Protein AF-A0AAV1HYZ1-F1 (afdb_monomer)

Foldseek 3Di:
DPPDPCPPDDPVCVVVVVVVVVVVVVVVVVVVCCCPVPLCHDPDPVSVVSPPPVVVCVVVVDDPVCVVCVPDDPCVDDPVVVVVVVVVCVVPVDDD

InterPro domains:
  IPR010530 NADH-ubiquinone reductase complex 1 MLRQ subunit [PF06522] (8-52)

Mean predicted aligned error: 16.38 Å

pLDDT: mean 75.14, std 12.46, range [46.12, 97.62]

Solvent-accessible surface area (backbone atoms only — not comparable to full-atom values): 6147 Å² total; per-residue (Å²): 131,81,83,78,80,58,96,85,59,61,75,84,50,50,64,56,53,49,53,51,51,50,54,52,48,51,52,48,51,54,50,48,48,47,56,74,71,36,80,83,46,63,84,47,84,90,43,45,77,69,68,58,50,65,82,71,47,53,67,68,74,65,34,69,67,54,64,67,49,58,90,57,83,83,66,90,60,65,68,80,53,59,58,52,51,55,52,54,49,66,75,52,63,77,82,130

Secondary structure (DSSP, 8-state):
----S-SSS-GGGHHHHHHHHHHHHHHHHHHHHHHHH-TT---SGGGGGGT--HHHHHHHHT-HHHHHHTTS---SS-HHHHHHHHHHHHH-----

Structure (mmCIF, N/CA/C/O backbone):
data_AF-A0AAV1HYZ1-F1
#
_entry.id   AF-A0AAV1HYZ1-F1
#
loop_
_atom_site.group_PDB
_atom_site.id
_atom_site.type_symbol
_atom_site.label_atom_id
_atom_site.label_alt_id
_atom_site.label_comp_id
_atom_site.label_asym_id
_atom_site.label_entity_id
_atom_site.label_seq_id
_atom_site.pdbx_PDB_ins_code
_atom_site.Cartn_x
_atom_site.Cartn_y
_atom_site.Cartn_z
_atom_site.occupancy
_atom_site.B_iso_or_equiv
_atom_site.auth_seq_id
_atom_site.auth_comp_id
_atom_site.auth_asym_id
_atom_site.auth_atom_id
_atom_site.pdbx_PDB_model_num
ATOM 1 N N . MET A 1 1 ? 33.344 -18.020 -21.849 1.00 62.66 1 MET A N 1
ATOM 2 C CA . MET A 1 1 ? 32.323 -17.240 -22.585 1.00 62.66 1 MET A CA 1
ATOM 3 C C . MET A 1 1 ? 31.289 -16.782 -21.565 1.00 62.66 1 MET A C 1
ATOM 5 O O . MET A 1 1 ? 30.791 -17.654 -20.861 1.00 62.66 1 MET A O 1
ATOM 9 N N . PRO A 1 2 ? 31.030 -15.475 -21.381 1.00 68.38 2 PRO A N 1
ATOM 10 C CA . PRO A 1 2 ? 30.029 -15.034 -20.410 1.00 68.38 2 PRO A CA 1
ATOM 11 C C . PRO A 1 2 ? 28.637 -15.543 -20.829 1.00 68.38 2 PRO A C 1
ATOM 13 O O . PRO A 1 2 ? 28.364 -15.618 -22.033 1.00 68.38 2 PRO A O 1
ATOM 16 N N . PRO A 1 3 ? 27.770 -15.938 -19.878 1.00 70.00 3 PRO A N 1
ATOM 17 C CA . PRO A 1 3 ? 26.435 -16.430 -20.198 1.00 70.00 3 PRO A CA 1
ATOM 18 C C . PRO A 1 3 ? 25.665 -15.341 -20.948 1.00 70.00 3 PRO A C 1
ATOM 20 O O . PRO A 1 3 ? 25.629 -14.196 -20.509 1.00 70.00 3 PRO A O 1
ATOM 23 N N . LYS A 1 4 ? 25.071 -15.686 -22.096 1.00 64.50 4 LYS A N 1
ATOM 24 C CA . LYS A 1 4 ? 24.298 -14.753 -22.926 1.00 64.50 4 LYS A CA 1
ATOM 25 C C . LYS A 1 4 ? 22.962 -14.488 -22.210 1.00 64.50 4 LYS A C 1
ATOM 27 O O . LYS A 1 4 ? 22.136 -15.404 -22.166 1.00 64.50 4 LYS A O 1
ATOM 32 N N . PRO A 1 5 ? 22.743 -13.312 -21.598 1.00 65.25 5 PRO A N 1
ATOM 33 C CA . PRO A 1 5 ? 21.543 -13.089 -20.809 1.00 65.25 5 PRO A CA 1
ATOM 34 C C . PRO A 1 5 ? 20.347 -12.947 -21.761 1.00 65.25 5 PRO A C 1
ATOM 36 O O . PRO A 1 5 ? 20.441 -12.282 -22.789 1.00 65.25 5 PRO A O 1
ATOM 39 N N . TYR A 1 6 ? 19.236 -13.608 -21.425 1.00 65.06 6 TYR A N 1
ATOM 40 C CA . TYR A 1 6 ? 17.938 -13.507 -22.105 1.00 65.06 6 TYR A CA 1
ATOM 41 C C . TYR A 1 6 ? 17.927 -13.902 -23.589 1.00 65.06 6 TYR A C 1
ATOM 43 O O . TYR A 1 6 ? 17.805 -13.082 -24.492 1.00 65.06 6 TYR A O 1
ATOM 51 N N . ARG A 1 7 ? 17.928 -15.210 -23.859 1.00 67.31 7 ARG A N 1
ATOM 52 C CA . ARG A 1 7 ? 17.777 -15.747 -25.224 1.00 67.31 7 ARG A CA 1
ATOM 53 C C . ARG A 1 7 ? 16.395 -15.471 -25.861 1.00 67.31 7 ARG A C 1
ATOM 55 O O . ARG A 1 7 ? 16.242 -15.677 -27.059 1.00 67.31 7 ARG A O 1
ATOM 62 N N . TRP A 1 8 ? 15.423 -15.014 -25.063 1.00 69.25 8 TRP A N 1
ATOM 63 C CA . TRP A 1 8 ? 14.006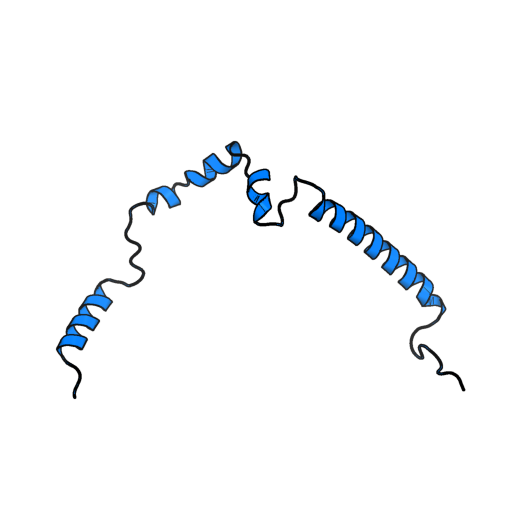 -14.866 -25.428 1.00 69.25 8 TRP A CA 1
ATOM 64 C C . TRP A 1 8 ? 13.461 -13.439 -25.269 1.00 69.25 8 TRP A C 1
ATOM 66 O O . TRP A 1 8 ? 12.364 -13.160 -25.744 1.00 69.25 8 TRP A O 1
ATOM 76 N N . VAL A 1 9 ? 14.208 -12.529 -24.631 1.00 75.12 9 VAL A N 1
ATOM 77 C CA . VAL A 1 9 ? 13.785 -11.132 -24.458 1.00 75.12 9 VAL A CA 1
ATOM 78 C C . VAL A 1 9 ? 14.641 -10.260 -25.355 1.00 75.12 9 VAL A C 1
ATOM 80 O O . VAL A 1 9 ? 15.862 -10.220 -25.217 1.00 75.12 9 VAL A O 1
ATOM 83 N N . ARG A 1 10 ? 13.996 -9.579 -26.303 1.00 80.62 10 ARG A N 1
ATOM 84 C CA . ARG A 1 10 ? 14.687 -8.632 -27.176 1.00 80.62 10 ARG A CA 1
ATOM 85 C C . ARG A 1 10 ? 15.084 -7.395 -26.359 1.00 80.62 10 ARG A C 1
ATOM 87 O O . ARG A 1 10 ? 14.263 -6.917 -25.572 1.00 80.62 10 ARG A O 1
ATOM 94 N N . PRO A 1 11 ? 16.304 -6.865 -26.546 1.00 82.19 11 PRO A N 1
ATOM 95 C CA . PRO A 1 11 ? 16.796 -5.718 -25.781 1.00 82.19 11 PRO A CA 1
ATOM 96 C C . PRO A 1 11 ? 15.906 -4.477 -25.936 1.00 82.19 11 PRO A C 1
ATOM 98 O O . PRO A 1 11 ? 15.729 -3.739 -24.972 1.00 82.19 11 PRO A O 1
ATOM 101 N N . ASP A 1 12 ? 15.249 -4.313 -27.086 1.00 87.00 12 ASP A N 1
ATOM 102 C CA . ASP A 1 12 ? 14.353 -3.182 -27.371 1.00 87.00 12 ASP A CA 1
ATOM 103 C C . ASP A 1 12 ? 13.080 -3.168 -26.509 1.00 87.00 12 ASP A C 1
ATOM 105 O O . ASP A 1 12 ? 12.416 -2.142 -26.383 1.00 87.00 12 ASP A O 1
ATOM 109 N N . VAL A 1 13 ? 12.728 -4.299 -25.890 1.00 88.38 13 VAL A N 1
ATOM 110 C CA . VAL A 1 13 ? 11.503 -4.441 -25.085 1.00 88.38 13 VAL A CA 1
ATOM 111 C C . VAL A 1 13 ? 11.774 -4.186 -23.596 1.00 88.38 13 VAL A C 1
ATOM 113 O O . VAL A 1 13 ? 10.862 -3.839 -22.847 1.00 88.38 13 VAL A O 1
ATOM 116 N N . MET A 1 14 ? 13.031 -4.275 -23.151 1.00 86.25 14 MET A N 1
ATOM 117 C CA . MET A 1 14 ? 13.422 -3.943 -21.776 1.00 86.25 14 MET A CA 1
ATOM 118 C C . MET A 1 14 ? 13.049 -2.515 -21.337 1.00 86.25 14 MET A C 1
ATOM 120 O O . MET A 1 14 ? 12.541 -2.384 -20.223 1.00 86.25 14 MET A O 1
ATOM 124 N N . PRO A 1 15 ? 13.214 -1.449 -22.152 1.00 92.44 15 PRO A N 1
ATOM 125 C CA . PRO A 1 15 ? 12.781 -0.110 -21.747 1.00 92.44 15 PRO A CA 1
ATOM 126 C C . PRO A 1 15 ? 11.257 0.009 -21.586 1.00 92.44 15 PRO A C 1
ATOM 128 O O . PRO A 1 15 ? 10.800 0.738 -20.708 1.00 92.44 15 PRO A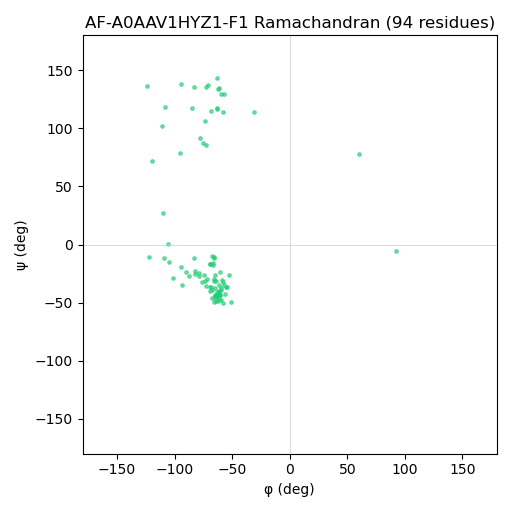 O 1
ATOM 131 N N . LEU A 1 16 ? 10.463 -0.742 -22.361 1.00 92.06 16 LEU A N 1
ATOM 132 C CA . LEU A 1 16 ? 9.003 -0.769 -22.209 1.00 92.06 16 LEU A CA 1
ATOM 133 C C . LEU A 1 16 ? 8.601 -1.420 -20.881 1.00 92.06 16 LEU A C 1
ATOM 135 O O . LEU A 1 16 ? 7.797 -0.864 -20.134 1.00 92.06 16 LEU A O 1
ATOM 139 N N . PHE A 1 17 ? 9.207 -2.560 -20.544 1.00 91.50 17 PHE A N 1
ATOM 140 C CA . PHE A 1 17 ? 8.974 -3.210 -19.254 1.00 91.50 17 PHE A CA 1
ATOM 141 C C . PHE A 1 17 ? 9.468 -2.370 -18.079 1.00 91.50 17 PHE A C 1
ATOM 143 O O . PHE A 1 17 ? 8.795 -2.319 -17.052 1.00 91.50 17 PHE A O 1
ATOM 150 N N . ALA A 1 18 ? 10.596 -1.673 -18.233 1.00 93.94 18 ALA A N 1
ATOM 151 C CA . ALA A 1 18 ? 11.091 -0.749 -17.222 1.00 93.94 18 ALA A CA 1
ATOM 152 C C . ALA A 1 18 ? 10.086 0.385 -16.970 1.00 93.94 18 ALA A C 1
ATOM 154 O O . ALA A 1 18 ? 9.743 0.645 -15.820 1.00 93.94 18 ALA A O 1
ATOM 155 N N . ALA A 1 19 ? 9.548 1.005 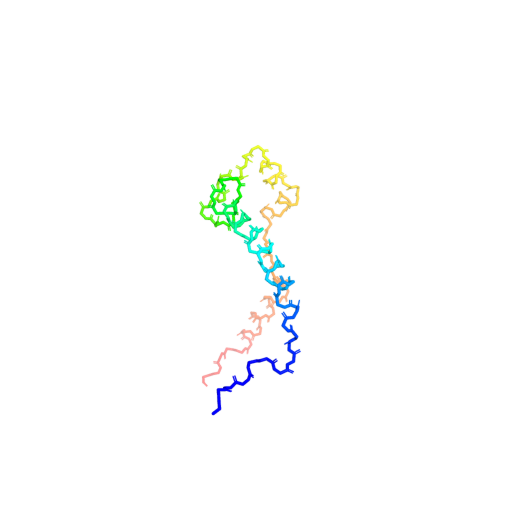-18.024 1.00 95.38 19 ALA A N 1
ATOM 156 C CA . ALA A 1 19 ? 8.545 2.061 -17.891 1.00 95.38 19 ALA A CA 1
ATOM 157 C C . ALA A 1 19 ? 7.265 1.568 -17.192 1.00 95.38 19 ALA A C 1
ATOM 159 O O . ALA A 1 19 ? 6.754 2.229 -16.287 1.00 95.38 19 ALA A O 1
ATOM 160 N N . VAL A 1 20 ? 6.774 0.378 -17.555 1.00 96.62 20 VAL A N 1
ATOM 161 C CA . VAL A 1 20 ? 5.589 -0.227 -16.924 1.00 96.62 20 VAL A CA 1
ATOM 162 C C . VAL A 1 20 ? 5.851 -0.564 -15.455 1.00 96.62 20 VAL A C 1
ATOM 164 O O . VAL A 1 20 ? 5.028 -0.244 -14.596 1.00 96.62 20 VAL A O 1
ATOM 167 N N . ALA A 1 21 ? 7.004 -1.157 -15.142 1.00 95.81 21 ALA A N 1
ATOM 168 C CA . ALA A 1 21 ? 7.384 -1.479 -13.770 1.00 95.81 21 ALA A CA 1
ATOM 169 C C . ALA A 1 21 ? 7.484 -0.219 -12.899 1.00 95.81 21 ALA A C 1
ATOM 171 O O . ALA A 1 21 ? 7.017 -0.223 -11.761 1.00 95.81 21 ALA A O 1
ATOM 172 N N . VAL A 1 22 ? 8.025 0.876 -13.444 1.00 97.44 22 VAL A N 1
ATOM 173 C CA . VAL A 1 22 ? 8.071 2.174 -12.759 1.00 97.44 22 VAL A CA 1
ATOM 174 C C . VAL A 1 22 ? 6.664 2.715 -12.514 1.00 97.44 22 VAL A C 1
ATOM 176 O O . VAL A 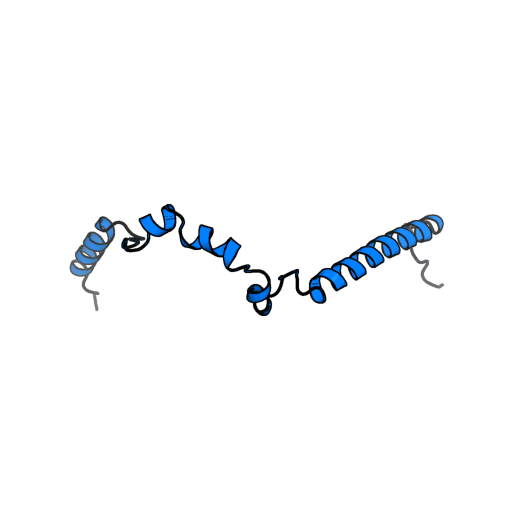1 22 ? 6.372 3.133 -11.396 1.00 97.44 22 VAL A O 1
ATOM 179 N N . GLY A 1 23 ? 5.772 2.666 -13.508 1.00 97.25 23 GLY A N 1
ATOM 180 C CA . GLY A 1 23 ? 4.388 3.124 -13.351 1.00 97.25 23 GLY A CA 1
ATOM 181 C C . GLY A 1 23 ? 3.634 2.359 -12.259 1.00 97.25 23 GLY A C 1
ATOM 182 O O . GLY A 1 23 ? 3.036 2.965 -11.369 1.00 97.25 23 GLY A O 1
ATOM 183 N N . ILE A 1 24 ? 3.727 1.028 -12.273 1.00 97.62 24 ILE A N 1
ATOM 184 C CA . ILE A 1 24 ? 3.107 0.169 -11.254 1.00 97.62 24 ILE A CA 1
ATOM 185 C C . ILE A 1 24 ? 3.739 0.420 -9.881 1.00 97.62 24 ILE A C 1
ATO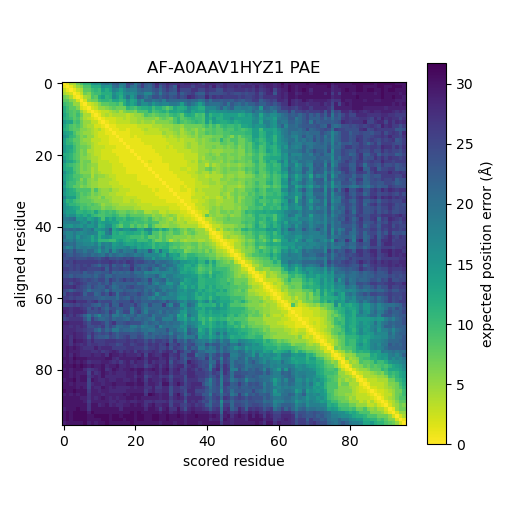M 187 O O . ILE A 1 24 ? 3.020 0.552 -8.893 1.00 97.62 24 ILE A O 1
ATOM 191 N N . GLY A 1 25 ? 5.067 0.537 -9.808 1.00 97.62 25 GLY A N 1
ATOM 192 C CA . GLY A 1 25 ? 5.784 0.831 -8.567 1.00 97.62 25 GLY A CA 1
ATOM 193 C C . GLY A 1 25 ? 5.395 2.183 -7.964 1.00 97.62 25 GLY A C 1
ATOM 194 O O . GLY A 1 25 ? 5.175 2.288 -6.756 1.00 97.62 25 GLY A O 1
ATOM 195 N N . ALA A 1 26 ? 5.236 3.214 -8.793 1.00 96.62 26 ALA A N 1
ATOM 196 C CA . ALA A 1 26 ? 4.803 4.534 -8.349 1.00 96.62 26 ALA A CA 1
ATOM 197 C C . ALA A 1 26 ? 3.380 4.490 -7.772 1.00 96.62 26 ALA A C 1
ATOM 199 O O . ALA A 1 26 ? 3.153 4.945 -6.653 1.00 96.62 26 ALA A O 1
ATOM 200 N N . VAL A 1 27 ? 2.428 3.872 -8.478 1.00 96.44 27 VAL A N 1
ATOM 201 C CA . VAL A 1 27 ? 1.053 3.731 -7.970 1.00 96.44 27 VAL A CA 1
ATOM 202 C C . VAL A 1 27 ? 1.024 2.888 -6.696 1.00 96.44 27 VAL A C 1
ATOM 204 O O . VAL A 1 27 ? 0.397 3.285 -5.718 1.00 96.44 27 VAL A O 1
ATOM 207 N N . ALA A 1 28 ? 1.748 1.768 -6.655 1.00 97.19 28 ALA A N 1
ATOM 208 C CA . ALA A 1 28 ? 1.808 0.911 -5.477 1.00 97.19 28 ALA A CA 1
ATOM 209 C C . ALA A 1 28 ? 2.375 1.651 -4.258 1.00 97.19 28 ALA A C 1
ATOM 211 O O . ALA A 1 28 ? 1.812 1.550 -3.171 1.00 97.19 28 ALA A O 1
ATOM 212 N N . THR A 1 29 ? 3.446 2.432 -4.420 1.00 95.50 29 THR A N 1
ATOM 213 C CA . THR A 1 29 ? 4.043 3.204 -3.314 1.00 95.50 29 THR A CA 1
ATOM 214 C C . THR A 1 29 ? 3.131 4.325 -2.821 1.00 95.50 29 THR A C 1
ATOM 216 O O . THR A 1 29 ? 3.015 4.517 -1.609 1.00 95.50 29 THR A O 1
ATOM 219 N N . ILE A 1 30 ? 2.430 5.019 -3.722 1.00 93.88 30 ILE A N 1
ATOM 220 C CA . ILE A 1 30 ? 1.449 6.051 -3.357 1.00 93.88 30 ILE A CA 1
ATOM 221 C C . ILE A 1 30 ? 0.265 5.422 -2.615 1.00 93.88 30 ILE A C 1
ATOM 223 O O . ILE A 1 30 ? -0.096 5.881 -1.531 1.00 93.88 30 ILE A O 1
ATOM 227 N N . THR A 1 31 ? -0.306 4.346 -3.157 1.00 92.94 31 THR A N 1
ATOM 228 C CA . THR A 1 31 ? -1.433 3.632 -2.543 1.00 92.94 31 THR A CA 1
ATOM 229 C C . THR A 1 31 ? -1.050 3.042 -1.194 1.00 92.94 31 THR A C 1
ATOM 231 O O . THR A 1 31 ? -1.796 3.199 -0.237 1.00 92.94 31 THR A O 1
ATOM 234 N N . THR A 1 32 ? 0.134 2.437 -1.078 1.00 93.00 32 THR A N 1
ATOM 235 C CA . THR A 1 32 ? 0.658 1.929 0.198 1.00 93.00 32 THR A CA 1
ATOM 236 C C . THR 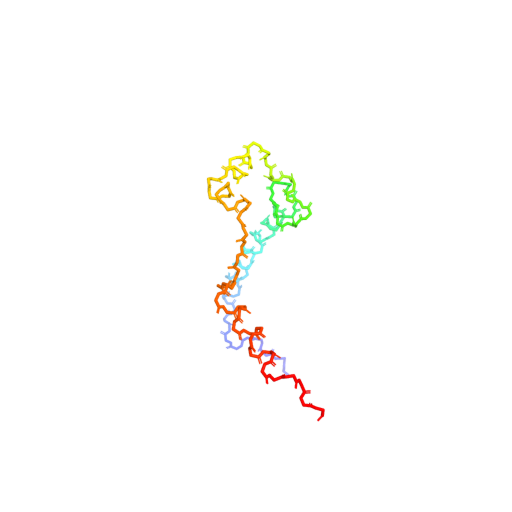A 1 32 ? 0.734 3.066 1.213 1.00 93.00 32 THR A C 1
ATOM 238 O O . THR A 1 32 ? 0.175 2.967 2.297 1.00 93.00 32 THR A O 1
ATOM 241 N N . ARG A 1 33 ? 1.331 4.210 0.865 1.00 88.62 33 ARG A N 1
ATOM 242 C CA . ARG A 1 33 ? 1.393 5.341 1.801 1.00 88.62 33 ARG A CA 1
ATOM 243 C C . ARG A 1 33 ? 0.015 5.834 2.237 1.00 88.62 33 ARG A C 1
ATOM 245 O O . ARG A 1 33 ? -0.148 6.108 3.418 1.00 88.62 33 ARG A O 1
ATOM 252 N N . LYS A 1 34 ? -0.975 5.885 1.342 1.00 85.94 34 LYS A N 1
ATOM 253 C CA . LYS A 1 34 ? -2.358 6.207 1.728 1.00 85.94 34 LYS A CA 1
ATOM 254 C C . LYS A 1 34 ? -2.961 5.154 2.657 1.00 85.94 34 LYS A C 1
ATOM 256 O O . LYS A 1 34 ? -3.535 5.509 3.671 1.00 85.94 34 LYS A O 1
ATOM 261 N N . LEU A 1 35 ? -2.773 3.873 2.358 1.00 85.75 35 LEU A N 1
ATOM 262 C CA . LEU A 1 35 ? -3.301 2.768 3.160 1.00 85.75 35 LEU A CA 1
ATOM 263 C C . LEU A 1 35 ? -2.761 2.757 4.600 1.00 85.75 35 LEU A C 1
ATOM 265 O O . LEU A 1 35 ? -3.463 2.351 5.514 1.00 85.75 35 LEU A O 1
ATOM 269 N N . PHE A 1 36 ? -1.497 3.150 4.789 1.00 82.88 36 PHE A N 1
ATOM 270 C CA . PHE A 1 36 ? -0.806 3.041 6.078 1.00 82.88 36 PHE A CA 1
ATOM 271 C C . PHE A 1 36 ? -0.722 4.350 6.873 1.00 82.88 36 PHE A C 1
ATOM 273 O O . PHE A 1 36 ? -0.609 4.293 8.095 1.00 82.88 36 PHE A O 1
ATOM 280 N N . ALA A 1 37 ? -0.702 5.508 6.207 1.00 80.19 37 ALA A N 1
ATOM 281 C CA . ALA A 1 37 ? -0.479 6.803 6.856 1.00 80.19 37 ALA A CA 1
ATOM 282 C C . ALA A 1 37 ? -1.727 7.694 6.902 1.00 80.19 37 ALA A C 1
ATOM 284 O O . ALA A 1 37 ? -1.704 8.712 7.592 1.00 80.19 37 ALA A O 1
ATOM 285 N N . ASP A 1 38 ? -2.790 7.346 6.175 1.00 79.31 38 ASP A N 1
ATOM 286 C CA . ASP A 1 38 ? -4.056 8.066 6.253 1.00 79.31 38 ASP A CA 1
ATOM 287 C C . ASP A 1 38 ? -4.891 7.510 7.421 1.00 79.31 38 ASP A C 1
ATOM 289 O O . ASP A 1 38 ? -5.253 6.331 7.398 1.00 79.31 38 ASP A O 1
ATOM 293 N N . PRO A 1 39 ? -5.216 8.319 8.447 1.00 72.38 39 PRO A N 1
ATOM 294 C CA . PRO A 1 39 ? -6.027 7.862 9.574 1.00 72.38 39 PRO A CA 1
ATOM 295 C C . PRO A 1 39 ? -7.479 7.545 9.183 1.00 72.38 39 PRO A C 1
ATOM 297 O O . PRO A 1 39 ? -8.210 6.991 10.000 1.00 72.38 39 PRO A O 1
ATOM 300 N N . SER A 1 40 ? -7.909 7.902 7.965 1.00 69.12 40 SER A N 1
ATOM 301 C CA . SER A 1 40 ? -9.260 7.633 7.460 1.00 69.12 40 SER A CA 1
ATOM 302 C C . SER A 1 40 ? -9.456 6.230 6.879 1.00 69.12 40 SER A C 1
ATOM 304 O O . SER A 1 40 ? -10.593 5.845 6.628 1.00 69.12 40 SER A O 1
ATOM 306 N N . VAL A 1 41 ? -8.384 5.460 6.657 1.00 71.06 41 VAL A N 1
ATOM 307 C CA . VAL A 1 41 ? -8.456 4.135 6.025 1.00 71.06 41 VAL A CA 1
ATOM 308 C C . VAL A 1 41 ? -8.126 3.055 7.051 1.00 71.06 41 VAL A C 1
ATOM 310 O O . VAL A 1 41 ? -6.963 2.807 7.364 1.00 71.06 41 VAL A O 1
ATOM 313 N N . THR A 1 42 ? -9.143 2.370 7.579 1.00 68.69 42 THR A N 1
ATOM 314 C CA . THR A 1 42 ? -8.940 1.421 8.686 1.00 68.69 42 THR A CA 1
ATOM 315 C C . THR A 1 42 ? -8.771 -0.026 8.215 1.00 68.69 42 THR A C 1
ATOM 317 O O . THR A 1 42 ? -9.653 -0.878 8.315 1.00 68.69 42 THR A O 1
ATOM 320 N N . THR A 1 43 ? -7.575 -0.374 7.734 1.00 66.25 43 THR A N 1
ATOM 321 C CA . THR A 1 43 ? -7.249 -1.784 7.429 1.00 66.25 43 THR A CA 1
ATOM 322 C C . THR A 1 43 ? -6.899 -2.606 8.669 1.00 66.25 43 THR A C 1
ATOM 324 O O . THR A 1 43 ? -7.041 -3.831 8.676 1.00 66.25 43 THR A O 1
ATOM 327 N N . TRP A 1 44 ? -6.437 -1.950 9.737 1.00 74.94 44 TRP A N 1
ATOM 328 C CA . TRP A 1 44 ? -5.958 -2.599 10.958 1.00 74.94 44 TRP A CA 1
ATOM 329 C C . TRP A 1 44 ? -7.062 -2.693 12.007 1.00 74.94 44 TRP A C 1
ATOM 331 O O . TRP A 1 44 ? -7.792 -1.736 12.251 1.00 74.94 44 TRP A O 1
ATOM 341 N N . ARG A 1 45 ? -7.163 -3.841 12.693 1.00 69.38 45 ARG A N 1
ATOM 342 C CA . ARG A 1 45 ? -8.171 -4.032 13.755 1.00 69.38 45 ARG A CA 1
ATOM 343 C C . ARG A 1 45 ? -8.052 -3.005 14.884 1.00 69.38 45 ARG A C 1
ATOM 345 O O . ARG A 1 45 ? -9.075 -2.632 15.436 1.00 69.38 45 ARG A O 1
ATOM 352 N 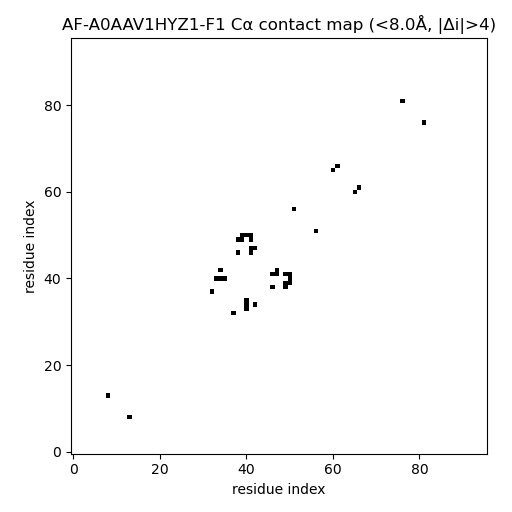N . SER A 1 46 ? -6.838 -2.545 15.191 1.00 74.31 46 SER A N 1
ATOM 353 C CA . SER A 1 46 ? -6.566 -1.522 16.209 1.00 74.31 46 SER A CA 1
ATOM 354 C C . SER A 1 46 ? -7.049 -0.120 15.832 1.00 74.31 46 SER A C 1
ATOM 356 O O . SER A 1 46 ? -7.141 0.727 16.708 1.00 74.31 46 SER A O 1
ATOM 358 N N . GLN A 1 47 ? -7.341 0.136 14.554 1.00 66.56 47 GLN A N 1
ATOM 359 C CA . GLN A 1 47 ? -7.725 1.458 14.053 1.00 66.56 47 GLN A CA 1
ATOM 360 C C . GLN A 1 47 ? -9.222 1.562 13.728 1.00 66.56 47 GLN A C 1
ATOM 362 O O . GLN A 1 47 ? -9.673 2.631 13.342 1.00 66.56 47 GLN A O 1
ATOM 367 N N . ARG A 1 48 ? -10.022 0.501 13.926 1.00 67.06 48 ARG A N 1
ATOM 368 C CA . ARG A 1 48 ? -11.464 0.502 13.600 1.00 67.06 48 ARG A CA 1
ATOM 369 C C . ARG A 1 48 ? -12.285 1.541 14.363 1.00 67.06 48 ARG A C 1
ATOM 371 O O . ARG A 1 48 ? -13.326 1.953 13.865 1.00 67.06 48 ARG A O 1
ATOM 378 N N . ASP A 1 49 ? -11.815 1.988 15.524 1.00 63.03 49 ASP A N 1
ATOM 379 C CA . ASP A 1 49 ? -12.501 3.018 16.311 1.00 63.03 49 ASP A CA 1
ATOM 380 C C . ASP A 1 49 ? -12.457 4.406 15.644 1.00 63.03 49 ASP A C 1
ATOM 382 O O . ASP A 1 49 ? -13.259 5.268 15.990 1.00 63.03 49 ASP A O 1
ATOM 386 N N . HIS A 1 50 ? -11.571 4.624 14.662 1.00 60.19 50 HIS A N 1
ATOM 387 C CA . HIS A 1 50 ? -11.480 5.892 13.929 1.00 60.19 50 HIS A CA 1
ATOM 388 C C . HIS A 1 50 ? -12.505 6.035 12.793 1.00 60.19 50 HIS A C 1
ATOM 390 O O . HIS A 1 50 ? -12.824 7.159 12.413 1.00 60.19 50 HIS A O 1
ATOM 396 N N . GLU A 1 51 ? -13.039 4.929 12.264 1.00 56.47 51 GLU A N 1
ATOM 397 C CA . GLU A 1 51 ? -13.980 4.938 11.129 1.00 56.47 51 GLU A CA 1
ATOM 398 C C . GLU A 1 51 ? -15.432 4.680 11.552 1.00 56.47 51 GLU A C 1
ATOM 400 O O . GLU A 1 51 ? -16.367 4.993 10.815 1.00 56.47 51 GLU A O 1
ATOM 405 N N . VAL A 1 52 ? -15.661 4.184 12.774 1.00 59.41 52 VAL A N 1
ATOM 406 C CA . VAL A 1 52 ? -17.011 4.133 13.343 1.00 59.41 52 VAL A CA 1
ATOM 407 C C . VAL A 1 52 ? -17.420 5.554 13.722 1.00 59.41 52 VAL A C 1
ATOM 409 O O . VAL A 1 52 ? -17.290 5.973 14.871 1.00 59.41 52 VAL A O 1
ATOM 412 N N . ARG A 1 53 ? -17.966 6.308 12.759 1.00 61.72 53 ARG A N 1
ATOM 413 C CA . ARG A 1 53 ? -18.816 7.454 13.089 1.00 61.72 53 ARG A CA 1
ATOM 414 C C . ARG A 1 53 ? -19.965 6.904 13.932 1.00 61.72 53 ARG A C 1
ATOM 416 O O . ARG A 1 53 ? -20.763 6.127 13.401 1.00 61.72 53 ARG A O 1
ATOM 423 N N . PRO A 1 54 ? -20.081 7.269 15.221 1.00 64.50 54 PRO A N 1
ATOM 424 C CA . PRO A 1 54 ? -21.137 6.735 16.077 1.00 64.50 54 PRO A CA 1
ATOM 425 C C . PRO A 1 54 ? -22.516 6.974 15.449 1.00 64.50 54 PRO A C 1
ATOM 427 O O . PRO A 1 54 ? -23.351 6.078 15.449 1.00 64.50 54 PRO A O 1
ATOM 430 N N . GLU A 1 55 ? -22.682 8.120 14.788 1.00 67.94 55 GLU A N 1
ATOM 431 C CA . GLU A 1 55 ? -23.877 8.539 14.049 1.00 67.94 55 GLU A CA 1
ATOM 432 C C . GLU A 1 55 ? -24.305 7.568 12.935 1.00 67.94 55 GLU A C 1
ATOM 434 O O . GLU A 1 55 ? -25.495 7.381 12.702 1.00 67.94 55 GLU A O 1
ATOM 439 N N . GLU A 1 56 ? -23.352 6.930 12.253 1.00 68.50 56 GLU A N 1
ATOM 440 C CA . GLU A 1 56 ? -23.616 6.002 11.147 1.00 68.50 56 GLU A CA 1
ATOM 441 C C . GLU A 1 56 ? -23.779 4.557 11.637 1.00 68.50 56 GLU A C 1
ATOM 443 O O . GLU A 1 56 ? -24.457 3.754 11.002 1.00 68.50 56 GLU A O 1
ATOM 448 N N . GLY A 1 57 ? -23.220 4.233 12.809 1.00 63.84 57 GLY A N 1
ATOM 449 C CA . GLY A 1 57 ? -23.386 2.943 13.480 1.00 63.84 57 GLY A CA 1
ATOM 450 C C . GLY A 1 57 ? -24.713 2.778 14.232 1.00 63.84 57 GLY A C 1
ATOM 451 O O . GLY A 1 57 ? -25.183 1.646 14.370 1.00 63.84 57 GLY A O 1
ATOM 452 N N . GLU A 1 58 ? -25.339 3.868 14.693 1.00 69.00 58 GLU A N 1
ATOM 453 C CA . GLU A 1 58 ? -26.660 3.847 15.350 1.00 69.00 58 GLU A CA 1
ATOM 454 C C . GLU A 1 58 ? -27.749 3.095 14.550 1.00 69.00 58 GLU A C 1
ATOM 456 O O . GLU A 1 58 ? -28.367 2.187 15.115 1.00 69.00 58 GLU A O 1
ATOM 461 N N . PRO A 1 59 ? -27.963 3.334 13.238 1.00 73.44 59 PRO A N 1
ATOM 462 C CA . PRO A 1 59 ? -28.985 2.606 12.479 1.00 73.44 59 PRO A CA 1
ATOM 463 C C . PRO A 1 59 ? -28.709 1.096 12.343 1.00 73.44 59 PRO A C 1
ATOM 465 O O . PRO A 1 59 ? -29.649 0.310 12.218 1.00 73.44 59 PRO A O 1
ATOM 468 N N . TYR A 1 60 ? -27.447 0.651 12.408 1.00 66.88 60 TYR A N 1
ATOM 469 C CA . TYR A 1 60 ? -27.097 -0.777 12.340 1.00 66.88 60 TYR A CA 1
ATOM 470 C C . TYR A 1 60 ? -27.240 -1.502 13.684 1.00 66.88 60 TYR A C 1
ATOM 472 O O . TYR A 1 60 ? -27.471 -2.717 13.704 1.00 66.88 60 TYR A O 1
ATOM 480 N N . LYS A 1 61 ? -27.134 -0.784 14.811 1.00 69.00 61 LYS A N 1
ATOM 481 C CA . LYS A 1 61 ? -27.392 -1.344 16.150 1.00 69.00 61 LYS A CA 1
ATOM 482 C C . LYS A 1 61 ? -28.850 -1.774 16.308 1.00 69.00 61 LYS A C 1
ATOM 484 O O . LYS A 1 61 ? -29.115 -2.766 16.985 1.00 69.00 61 LYS A O 1
ATOM 489 N N . ASP A 1 62 ? -29.759 -1.082 15.625 1.00 73.81 62 ASP A N 1
ATOM 490 C CA . ASP A 1 62 ? -31.205 -1.183 15.823 1.00 73.81 62 ASP A CA 1
ATOM 491 C C . ASP A 1 62 ? -31.971 -1.849 14.669 1.00 73.81 62 ASP A C 1
ATOM 493 O O . ASP A 1 62 ? -33.164 -1.624 14.453 1.00 73.81 62 ASP A O 1
ATOM 497 N N . SER A 1 63 ? -31.302 -2.732 13.926 1.00 82.81 63 SER A N 1
ATOM 498 C CA . SER A 1 63 ? -31.941 -3.470 12.839 1.00 82.81 63 SER A CA 1
ATOM 499 C C . SER A 1 63 ? -33.098 -4.347 13.351 1.00 82.81 63 SER A C 1
ATOM 501 O O . SER A 1 63 ? -32.959 -5.076 14.340 1.00 82.81 63 SER A O 1
ATOM 503 N N . ALA A 1 64 ? -34.238 -4.324 12.653 1.00 80.94 64 ALA A N 1
ATOM 504 C CA . ALA A 1 64 ? -35.443 -5.074 13.027 1.00 80.94 64 ALA A CA 1
ATOM 505 C C . ALA A 1 64 ? -35.173 -6.580 13.198 1.00 80.94 64 ALA A C 1
ATOM 507 O O . ALA A 1 64 ? -35.693 -7.210 14.119 1.00 80.94 64 ALA A O 1
ATOM 508 N N . LEU A 1 65 ? -34.290 -7.140 12.364 1.00 81.94 65 LEU A N 1
ATOM 509 C CA . LEU A 1 65 ? -33.849 -8.530 12.468 1.00 81.94 65 LEU A CA 1
ATOM 510 C C . LEU A 1 65 ? -33.105 -8.796 13.782 1.00 81.94 65 LEU A C 1
ATOM 512 O O . LEU A 1 65 ? -33.340 -9.807 14.438 1.00 81.94 65 LEU A O 1
ATOM 516 N N . ARG A 1 66 ? -32.228 -7.877 14.197 1.00 80.75 66 ARG A N 1
ATOM 517 C CA . ARG A 1 66 ? -31.473 -8.010 15.445 1.00 80.75 66 ARG A CA 1
ATOM 518 C C . ARG A 1 66 ? -32.414 -7.966 16.642 1.00 80.75 66 ARG A C 1
ATOM 520 O O . ARG A 1 66 ? -32.312 -8.846 17.484 1.00 80.75 66 ARG A O 1
ATOM 527 N N . ARG A 1 67 ? -33.371 -7.030 16.679 1.00 80.56 67 ARG A N 1
ATOM 528 C CA . ARG A 1 67 ? -34.416 -6.966 17.722 1.00 80.56 67 ARG A CA 1
ATOM 529 C C . ARG A 1 67 ? -35.278 -8.231 17.765 1.00 80.56 67 ARG A C 1
ATOM 531 O O . ARG A 1 67 ? -35.631 -8.691 18.841 1.00 80.56 67 ARG A O 1
ATOM 538 N N . PHE A 1 68 ? -35.580 -8.814 16.606 1.00 83.50 68 PHE A N 1
ATOM 539 C CA . PHE A 1 68 ? -36.367 -10.043 16.505 1.00 83.50 68 PHE A CA 1
ATOM 540 C C . PHE A 1 68 ? -35.638 -11.286 17.043 1.00 83.50 68 PHE A C 1
ATOM 542 O O . PHE A 1 68 ? -36.274 -12.179 17.610 1.00 83.50 68 PHE A O 1
ATOM 549 N N . VAL A 1 69 ? -34.320 -11.358 16.839 1.00 82.50 69 VAL A N 1
ATOM 550 C CA . VAL A 1 69 ? -33.475 -12.478 17.284 1.00 82.50 69 VAL A CA 1
ATOM 551 C C . VAL A 1 69 ? -32.979 -12.279 18.722 1.00 82.50 69 VAL A C 1
ATOM 553 O O . VAL A 1 69 ? -32.736 -13.258 19.427 1.00 82.50 69 VAL A O 1
ATOM 556 N N . HIS A 1 70 ? -32.852 -11.034 19.189 1.00 78.94 70 HIS A N 1
ATOM 557 C CA . HIS A 1 70 ? -32.399 -10.727 20.544 1.00 78.94 70 HIS A CA 1
ATOM 558 C C . HIS A 1 70 ? -33.385 -11.289 21.580 1.00 78.94 70 HIS A C 1
ATOM 560 O O . HIS A 1 70 ? -34.555 -10.923 21.602 1.00 78.94 70 HIS A O 1
ATOM 566 N N . GLY A 1 71 ? -32.916 -12.213 22.421 1.00 75.69 71 GLY A N 1
ATOM 567 C CA . GLY A 1 71 ? -33.737 -12.882 23.437 1.00 75.69 71 GLY A CA 1
ATOM 568 C C . GLY A 1 71 ? -34.385 -14.197 22.991 1.00 75.69 71 GLY A C 1
ATOM 569 O O . GLY A 1 71 ? -34.950 -14.895 23.830 1.00 75.69 71 GLY A O 1
ATOM 570 N N . ARG A 1 72 ? -34.267 -14.598 21.716 1.00 80.00 72 ARG A N 1
ATOM 571 C CA . ARG A 1 72 ? -34.632 -15.962 21.306 1.00 80.00 72 ARG A CA 1
ATOM 572 C C . ARG A 1 72 ? -33.480 -16.917 21.584 1.00 80.00 72 ARG A C 1
ATOM 574 O O . ARG A 1 72 ? -32.325 -16.634 21.272 1.00 80.00 72 ARG A O 1
ATOM 581 N N . LYS A 1 73 ? -33.808 -18.081 22.138 1.00 74.56 73 LYS A N 1
ATOM 582 C CA . LYS A 1 73 ? -32.861 -19.181 22.303 1.00 74.56 73 LYS A CA 1
ATOM 583 C C . LYS A 1 73 ? -32.519 -19.715 20.910 1.00 74.56 73 LYS A C 1
ATOM 585 O O . LYS A 1 73 ? -33.397 -20.184 20.190 1.00 74.56 73 LYS A O 1
ATOM 590 N N . VAL A 1 74 ? -31.261 -19.569 20.499 1.00 68.69 74 VAL A N 1
ATOM 591 C CA . VAL A 1 74 ? -30.773 -20.108 19.224 1.00 68.69 74 VAL A CA 1
ATOM 592 C C . VAL A 1 74 ? -30.606 -21.610 19.408 1.00 68.69 74 VAL A C 1
ATOM 594 O O . VAL A 1 74 ? -29.556 -22.094 19.825 1.00 68.69 74 VAL A O 1
ATOM 597 N N . GLU A 1 75 ? -31.676 -22.356 19.167 1.00 71.06 75 GLU A N 1
ATOM 598 C CA . GLU A 1 75 ? -31.634 -23.813 19.181 1.00 71.06 75 GLU A CA 1
ATOM 599 C C . GLU A 1 75 ? -31.008 -24.280 17.869 1.00 71.06 75 GLU A C 1
ATOM 601 O O . GLU A 1 75 ? -31.659 -24.420 16.838 1.00 71.06 75 GLU A O 1
ATOM 606 N N . MET A 1 76 ? -29.683 -24.450 17.899 1.00 65.38 76 MET A N 1
ATOM 607 C CA . MET A 1 76 ? -28.896 -24.924 16.756 1.00 65.38 76 MET A CA 1
ATOM 608 C C . MET A 1 76 ? -29.227 -26.383 16.388 1.00 65.38 76 MET A C 1
ATOM 610 O O . MET A 1 76 ? -28.919 -26.826 15.285 1.00 65.38 76 MET A O 1
ATOM 614 N N . PHE A 1 77 ? -29.886 -27.113 17.294 1.00 60.78 77 PHE A N 1
ATOM 615 C CA . PHE A 1 77 ? -30.438 -28.444 17.068 1.00 60.78 77 PHE A CA 1
ATOM 616 C C . PHE A 1 77 ? -31.934 -28.440 17.391 1.00 60.78 77 PHE A C 1
ATOM 618 O O . PHE A 1 77 ? -32.304 -27.897 18.430 1.00 60.78 77 PHE A O 1
ATOM 625 N N . PRO A 1 78 ? -32.792 -29.064 16.565 1.00 66.00 78 PRO A N 1
ATOM 626 C CA . PRO A 1 78 ? -34.186 -29.261 16.929 1.00 66.00 78 PRO A CA 1
ATOM 627 C C . PRO A 1 78 ? -34.276 -30.142 18.185 1.00 66.00 78 PRO A C 1
ATOM 629 O O . PRO A 1 78 ? -33.626 -31.188 18.271 1.00 66.00 78 PRO A O 1
ATOM 632 N N . ASP A 1 79 ? -35.102 -29.737 19.152 1.00 63.69 79 ASP A N 1
ATOM 633 C CA . ASP A 1 79 ? -35.287 -30.419 20.447 1.00 63.69 79 ASP A CA 1
ATOM 634 C C . ASP A 1 79 ? -35.611 -31.919 20.314 1.00 63.69 79 ASP A C 1
ATOM 636 O O . ASP A 1 79 ? -35.268 -32.738 21.173 1.00 63.69 79 ASP A O 1
ATOM 640 N N . ASN A 1 80 ? -36.198 -32.315 19.181 1.00 63.75 80 ASN A N 1
ATOM 641 C CA . ASN A 1 80 ? -36.513 -33.705 18.852 1.00 63.75 80 ASN A CA 1
ATOM 642 C C . ASN A 1 80 ? -35.279 -34.621 18.670 1.00 63.75 80 ASN A C 1
ATOM 644 O O . ASN A 1 80 ? -35.431 -35.844 18.555 1.00 63.75 80 ASN A O 1
ATOM 648 N N . LEU A 1 81 ? -34.065 -34.065 18.611 1.00 61.38 81 LEU A N 1
ATOM 649 C CA . LEU A 1 81 ? -32.813 -34.823 18.573 1.00 61.38 81 LEU A CA 1
ATOM 650 C C . LEU A 1 81 ? -32.212 -35.018 19.969 1.00 61.38 81 LEU A C 1
ATOM 652 O O . LEU A 1 81 ? -31.688 -36.097 20.230 1.00 61.38 81 LEU A O 1
ATOM 656 N N . MET A 1 82 ? -32.347 -34.044 20.877 1.00 64.56 82 MET A N 1
ATOM 657 C CA . MET A 1 82 ? -31.842 -34.146 22.257 1.00 64.56 82 MET A CA 1
ATOM 658 C C . MET A 1 82 ? -32.627 -35.162 23.096 1.00 64.56 82 MET A C 1
ATOM 660 O O . MET A 1 82 ? -32.040 -35.908 23.876 1.00 64.56 82 MET A O 1
ATOM 664 N N . GLY A 1 83 ? -33.947 -35.262 22.904 1.00 63.88 83 GLY A N 1
ATOM 665 C CA . GLY A 1 83 ? -34.749 -36.283 23.589 1.00 63.88 83 GLY A CA 1
ATOM 666 C C . GLY A 1 83 ? -34.352 -37.711 23.191 1.00 63.88 83 GLY A C 1
ATOM 667 O O . GLY A 1 83 ? -34.208 -38.582 24.043 1.00 63.88 83 GLY A O 1
ATOM 668 N N . ARG A 1 84 ? -34.084 -37.944 21.898 1.00 64.50 84 ARG A N 1
ATOM 669 C CA . ARG A 1 84 ? -33.718 -39.274 21.380 1.00 64.50 84 ARG A CA 1
ATOM 670 C C . ARG A 1 84 ? -32.302 -39.704 21.752 1.00 64.50 84 ARG A C 1
ATOM 672 O O . ARG A 1 84 ? -32.063 -40.898 21.899 1.00 64.50 84 ARG A O 1
ATOM 679 N N . THR A 1 85 ? -31.358 -38.773 21.894 1.00 65.06 85 THR A N 1
ATOM 680 C CA . THR A 1 85 ? -29.999 -39.110 22.348 1.00 65.06 85 THR A CA 1
ATOM 681 C C . THR A 1 85 ? -29.969 -39.460 23.831 1.00 65.06 85 THR A C 1
ATOM 683 O O . THR A 1 85 ? -29.238 -40.373 24.200 1.00 65.06 85 THR A O 1
ATOM 686 N N . LEU A 1 86 ? -30.779 -38.800 24.666 1.00 66.31 86 LEU A N 1
ATOM 687 C CA . LEU A 1 86 ? -30.904 -39.125 26.090 1.00 66.31 86 LEU A CA 1
ATOM 688 C C . LEU A 1 86 ? -31.600 -40.473 26.324 1.00 66.31 86 LEU A C 1
ATOM 690 O O . LEU A 1 86 ? -31.150 -41.245 27.167 1.00 66.31 86 LEU A O 1
ATOM 694 N N . GLU A 1 87 ? -32.644 -40.785 25.552 1.00 67.75 87 GLU A N 1
ATOM 695 C CA . GLU A 1 87 ? -33.294 -42.106 25.560 1.00 67.75 87 GLU A CA 1
ATOM 696 C C . GLU A 1 87 ? -32.313 -43.206 25.113 1.00 67.75 87 GLU A C 1
ATOM 698 O O . GLU A 1 87 ? -32.094 -44.178 25.834 1.00 67.75 87 GLU A O 1
ATOM 703 N N . ARG A 1 88 ? -31.598 -43.001 23.996 1.00 64.94 88 ARG A N 1
ATOM 704 C CA . ARG A 1 88 ? -30.595 -43.959 23.493 1.00 64.94 88 ARG A CA 1
ATOM 705 C C . ARG A 1 88 ?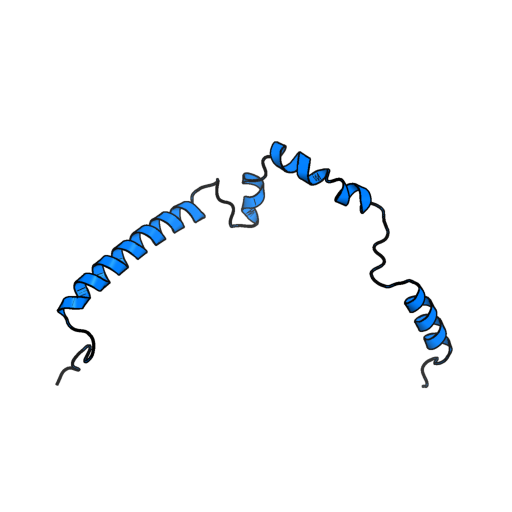 -29.386 -44.111 24.437 1.00 64.94 88 ARG A C 1
ATOM 707 O O . ARG A 1 88 ? -28.785 -45.180 24.502 1.00 64.94 88 ARG A O 1
ATOM 714 N N . ALA A 1 89 ? -29.028 -43.064 25.185 1.00 67.31 89 ALA A N 1
ATOM 715 C CA . ALA A 1 89 ? -27.979 -43.114 26.208 1.00 67.31 89 ALA A CA 1
ATOM 716 C C . ALA A 1 89 ? -28.418 -43.851 27.489 1.00 67.31 89 ALA A C 1
ATOM 718 O O . ALA A 1 89 ? -27.565 -44.401 28.183 1.00 67.31 89 ALA A O 1
ATOM 719 N N . LYS A 1 90 ? -29.725 -43.894 27.793 1.00 67.88 90 LYS A N 1
ATOM 720 C CA . LYS A 1 90 ? -30.287 -44.742 28.859 1.00 67.88 90 LYS A CA 1
ATOM 721 C C . LYS A 1 90 ? -30.376 -46.215 28.455 1.00 67.88 90 LYS A C 1
ATOM 723 O O . LYS A 1 90 ? -30.222 -47.065 29.323 1.00 67.88 90 LYS A O 1
ATOM 728 N N . GLU A 1 91 ? -30.605 -46.515 27.175 1.00 67.44 91 GLU A N 1
ATOM 729 C CA . GLU A 1 91 ? -30.655 -47.895 26.658 1.00 67.44 91 GLU A CA 1
ATOM 730 C C . GLU A 1 91 ? -29.278 -48.572 26.594 1.00 67.44 91 GLU A C 1
ATOM 732 O O . GLU A 1 91 ? -29.181 -49.785 26.770 1.00 67.44 91 GLU A O 1
ATOM 737 N N . HIS A 1 92 ? -28.202 -47.805 26.396 1.00 64.25 92 HIS A N 1
ATOM 738 C CA . HIS A 1 92 ? -26.831 -48.320 26.407 1.00 64.25 92 HIS A CA 1
ATOM 739 C C . HIS A 1 92 ? -25.992 -47.652 27.509 1.00 64.25 92 HIS A C 1
ATOM 741 O O . HIS A 1 92 ? -25.096 -46.855 27.204 1.00 64.25 92 HIS A O 1
ATOM 747 N N . PRO A 1 93 ? -26.239 -47.965 28.797 1.00 61.09 93 PRO A N 1
ATOM 748 C CA . PRO A 1 93 ? -25.300 -47.616 29.850 1.00 61.09 93 PRO A CA 1
ATOM 749 C C . PRO A 1 93 ? -24.017 -48.389 29.549 1.00 61.09 93 PRO A C 1
ATOM 751 O O . PRO A 1 93 ? -24.040 -49.614 29.458 1.00 61.09 93 PRO A O 1
ATOM 754 N N . LYS A 1 94 ? -2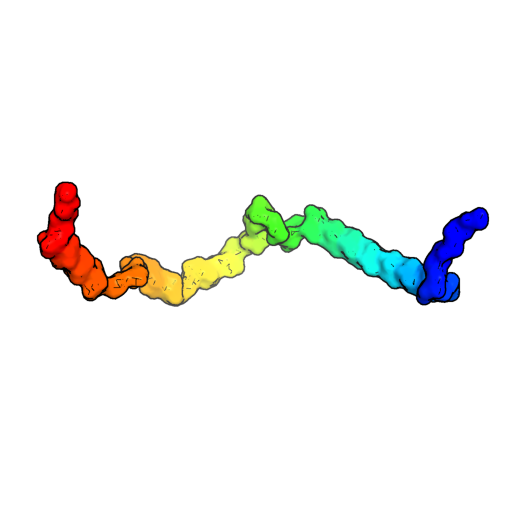2.936 -47.651 29.276 1.00 59.00 94 LYS A N 1
ATOM 755 C CA . LYS A 1 94 ? -21.633 -48.162 28.834 1.00 59.00 94 LYS A CA 1
ATOM 756 C C . LYS A 1 94 ? -21.337 -49.552 29.410 1.00 59.00 94 LYS A C 1
ATOM 758 O O . LYS A 1 94 ? -21.188 -49.695 30.622 1.00 59.00 94 LYS A O 1
ATOM 763 N N . ALA A 1 95 ? -21.272 -50.545 28.523 1.00 54.88 95 ALA A N 1
ATOM 764 C CA . ALA A 1 95 ? -20.706 -51.843 28.843 1.00 54.88 95 ALA A CA 1
ATOM 765 C C . ALA A 1 95 ? -19.265 -51.625 29.325 1.00 54.88 95 ALA A C 1
ATOM 767 O O . ALA A 1 95 ? -18.514 -50.866 28.708 1.00 54.88 95 ALA A O 1
ATOM 768 N N . ASN A 1 96 ? -18.976 -52.229 30.474 1.00 46.12 96 ASN A N 1
ATOM 769 C CA . ASN A 1 96 ? -17.667 -52.314 31.113 1.00 46.12 96 ASN A CA 1
ATOM 770 C C . ASN A 1 96 ? -16.628 -52.929 30.165 1.00 46.12 96 ASN A C 1
ATOM 772 O O . ASN A 1 96 ? -17.004 -53.901 29.469 1.00 46.12 96 ASN A O 1
#

Radius of gyration: 31.25 Å; Cα contacts (8 Å, |Δi|>4): 20; chains: 1; bounding box: 69×61×58 Å

Organism: NCBI:txid1274662

Sequence (96 aa):
MPPKPYRWVRPDVMPLFAAVAVGIGAVATITTRKLFADPSVTTWRSQRDHEVRPEEGEPYKDSALRRFVHGRKVEMFPDNLMGRTLERAKEHPKAN